Protein AF-A0A534PH62-F1 (afdb_monomer)

Structure (mmCIF, N/CA/C/O backbone):
data_AF-A0A534PH62-F1
#
_entry.id   AF-A0A534PH62-F1
#
loop_
_atom_site.group_PDB
_atom_site.id
_atom_site.type_symbol
_atom_site.label_atom_id
_atom_site.label_alt_id
_atom_site.label_comp_id
_atom_site.label_asym_id
_atom_site.label_entity_id
_atom_site.label_seq_id
_atom_site.pdbx_PDB_ins_code
_atom_site.Cartn_x
_atom_site.Cartn_y
_atom_site.Cartn_z
_atom_site.occupancy
_atom_site.B_iso_or_equiv
_atom_site.auth_seq_id
_atom_site.auth_comp_id
_atom_site.auth_asym_id
_atom_site.auth_atom_id
_atom_site.pdbx_PDB_model_num
ATOM 1 N N . MET A 1 1 ? -4.179 -0.107 -24.783 1.00 40.44 1 MET A N 1
ATOM 2 C CA . MET A 1 1 ? -5.402 -0.116 -23.953 1.00 40.44 1 MET A CA 1
ATOM 3 C C . MET A 1 1 ? -5.083 -0.999 -22.763 1.00 40.44 1 MET A C 1
ATOM 5 O O . MET A 1 1 ? -4.732 -2.144 -22.998 1.00 40.44 1 MET A O 1
ATOM 9 N N . SER A 1 2 ? -5.008 -0.450 -21.547 1.00 36.34 2 SER A N 1
ATOM 10 C CA . SER A 1 2 ? -4.548 -1.210 -20.377 1.00 36.34 2 SER A CA 1
ATOM 11 C C . SER A 1 2 ? -5.624 -2.199 -19.920 1.00 36.34 2 SER A C 1
ATOM 13 O O . SER A 1 2 ? -6.773 -1.828 -19.701 1.00 36.34 2 SER A O 1
ATOM 15 N N . GLU A 1 3 ? -5.243 -3.469 -19.779 1.00 39.31 3 GLU A N 1
ATOM 16 C CA . GLU A 1 3 ? -6.092 -4.582 -19.323 1.00 39.31 3 GLU A CA 1
ATOM 17 C C . GLU A 1 3 ? -6.257 -4.601 -17.792 1.00 39.31 3 GLU A C 1
ATOM 19 O O . GLU A 1 3 ? -6.229 -5.645 -17.148 1.00 39.31 3 GLU A O 1
ATOM 24 N N . VAL A 1 4 ? -6.402 -3.432 -17.169 1.00 48.41 4 VAL A N 1
ATOM 25 C CA . VAL A 1 4 ? -6.676 -3.342 -15.732 1.00 48.41 4 VAL A CA 1
ATOM 26 C C . VAL A 1 4 ? -8.180 -3.136 -15.576 1.00 48.41 4 VAL A C 1
ATOM 28 O O . VAL A 1 4 ? -8.698 -2.057 -15.852 1.00 48.41 4 VAL A O 1
ATOM 31 N N . GLY A 1 5 ? -8.894 -4.192 -15.177 1.00 45.94 5 GLY A N 1
ATOM 32 C CA . GLY A 1 5 ? -10.357 -4.303 -15.293 1.00 45.94 5 GLY A CA 1
ATOM 33 C C . GLY A 1 5 ? -11.201 -3.173 -14.682 1.00 45.94 5 GLY A C 1
ATOM 34 O O . GLY A 1 5 ? -12.325 -2.966 -15.124 1.00 45.94 5 GLY A O 1
ATOM 35 N N . TRP A 1 6 ? -10.682 -2.400 -13.725 1.00 49.44 6 TRP A N 1
ATOM 36 C CA . TRP A 1 6 ? -11.390 -1.244 -13.155 1.00 49.44 6 TRP A CA 1
ATOM 37 C C . TRP A 1 6 ? -11.049 0.093 -13.839 1.00 49.44 6 TRP A C 1
ATOM 39 O O . TRP A 1 6 ? -11.875 1.000 -13.823 1.00 49.44 6 TRP A O 1
ATOM 49 N N . LEU A 1 7 ? -9.892 0.219 -14.506 1.00 45.06 7 LEU A N 1
ATOM 50 C CA . LEU A 1 7 ? -9.597 1.375 -15.368 1.0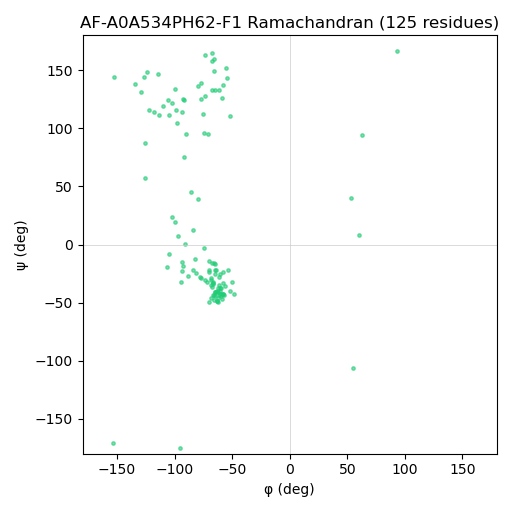0 45.06 7 LEU A CA 1
ATOM 51 C C . LEU A 1 7 ? -10.512 1.391 -16.598 1.00 45.06 7 LEU A C 1
ATOM 53 O O . LEU A 1 7 ? -10.920 2.456 -17.053 1.00 45.06 7 LEU A O 1
ATOM 57 N N . ALA A 1 8 ? -10.871 0.209 -17.107 1.00 45.97 8 ALA A N 1
ATOM 58 C CA . ALA A 1 8 ? -11.825 0.054 -18.202 1.00 45.97 8 ALA A CA 1
ATOM 59 C C . ALA A 1 8 ? -13.273 0.390 -17.797 1.00 45.97 8 ALA A C 1
ATOM 61 O O . ALA A 1 8 ? -14.088 0.706 -18.660 1.00 45.97 8 ALA A O 1
ATOM 62 N N . ALA A 1 9 ? -13.595 0.328 -16.500 1.00 53.84 9 ALA A N 1
ATOM 63 C CA . ALA A 1 9 ? -14.948 0.546 -15.996 1.00 53.84 9 ALA A CA 1
ATOM 64 C C . ALA A 1 9 ? -15.312 2.030 -15.831 1.00 53.84 9 ALA A C 1
ATOM 66 O O . ALA A 1 9 ? -16.490 2.323 -15.662 1.00 53.84 9 ALA A O 1
ATOM 67 N N . GLY A 1 10 ? -14.335 2.947 -15.900 1.00 49.94 10 GLY A N 1
ATOM 68 C CA . GLY A 1 10 ? -14.539 4.359 -15.578 1.00 49.94 10 GLY A CA 1
ATOM 69 C C . GLY A 1 10 ? -14.947 4.517 -14.113 1.00 49.94 10 GLY A C 1
ATOM 70 O O . GLY A 1 10 ? -16.117 4.388 -13.770 1.00 49.94 10 GLY A O 1
ATOM 71 N N . GLY A 1 11 ? -13.982 4.759 -13.224 1.00 61.56 11 GLY A N 1
ATOM 72 C CA . GLY A 1 11 ? -14.298 5.011 -11.815 1.00 61.56 11 GLY A CA 1
ATOM 73 C C . GLY A 1 11 ? -15.246 6.206 -11.666 1.00 61.56 11 GLY A C 1
ATOM 74 O O . GLY A 1 11 ? -15.070 7.218 -12.344 1.00 61.56 11 GLY A O 1
ATOM 75 N N . GLU A 1 12 ? -16.246 6.087 -10.791 1.00 75.50 12 GLU A N 1
ATOM 76 C CA . GLU A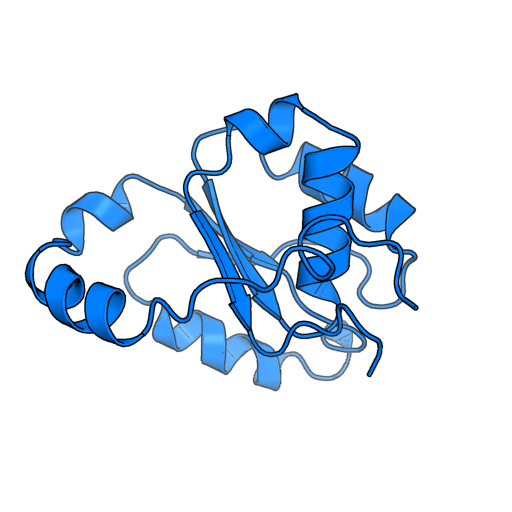 1 12 ? -17.080 7.222 -10.391 1.00 75.50 12 GLU A CA 1
ATOM 77 C C . GLU A 1 12 ? -16.211 8.235 -9.633 1.00 75.50 12 GLU A C 1
ATOM 79 O O . GLU A 1 12 ? -15.438 7.862 -8.744 1.00 75.50 12 GLU A O 1
ATOM 84 N N . ASP A 1 13 ? -16.319 9.517 -9.986 1.00 73.31 13 ASP A N 1
ATOM 85 C CA . ASP A 1 13 ? -15.704 10.586 -9.204 1.00 73.31 13 ASP A CA 1
ATOM 86 C C . ASP A 1 13 ? -16.458 10.746 -7.878 1.00 73.31 13 ASP A C 1
ATOM 88 O O . ASP A 1 13 ? -17.472 11.437 -7.783 1.00 73.31 13 ASP A O 1
ATOM 92 N N . ALA A 1 14 ? -15.939 10.093 -6.841 1.00 72.81 14 ALA A N 1
ATOM 93 C CA . ALA A 1 14 ? -16.493 10.127 -5.494 1.00 72.81 14 ALA A CA 1
ATOM 94 C C . ALA A 1 14 ? -16.029 11.340 -4.660 1.00 72.81 14 ALA A C 1
ATOM 96 O O . ALA A 1 14 ? -16.226 11.348 -3.445 1.00 72.81 14 ALA A O 1
ATOM 97 N N . THR A 1 15 ? -15.405 12.370 -5.250 1.00 73.94 15 THR A N 1
ATOM 98 C CA . THR A 1 15 ? -14.828 13.499 -4.489 1.00 73.94 15 THR A CA 1
ATOM 99 C C . THR A 1 15 ? -15.872 14.220 -3.630 1.00 73.94 15 THR A C 1
ATOM 101 O O . THR A 1 15 ? -15.615 14.527 -2.465 1.00 73.94 15 THR A O 1
ATOM 104 N N . ALA A 1 16 ? -17.074 14.455 -4.164 1.00 76.31 16 ALA A N 1
ATOM 105 C CA . ALA A 1 16 ? -18.154 15.102 -3.415 1.00 76.31 16 ALA A CA 1
ATOM 106 C C . ALA A 1 16 ? -18.638 14.232 -2.240 1.00 76.31 16 ALA A C 1
ATOM 108 O O . ALA A 1 16 ? -18.692 14.701 -1.105 1.00 76.31 16 ALA A O 1
ATOM 109 N N . GLN A 1 17 ? -18.889 12.944 -2.493 1.00 71.44 17 GLN A N 1
ATOM 110 C CA . GLN A 1 17 ? -19.285 11.967 -1.471 1.00 71.44 17 GLN A CA 1
ATOM 111 C C . GLN A 1 17 ? -18.205 11.830 -0.383 1.00 71.44 17 GLN A C 1
ATOM 113 O O . GLN A 1 17 ? -18.512 11.738 0.803 1.00 71.44 17 GLN A O 1
ATOM 118 N N . PHE A 1 18 ? -16.924 11.883 -0.760 1.00 68.75 18 PHE A N 1
ATOM 119 C CA . PHE A 1 18 ? -15.804 11.890 0.180 1.00 68.75 18 PHE A CA 1
ATOM 120 C C . PHE A 1 18 ? -15.837 13.116 1.106 1.00 68.75 18 PHE A C 1
ATOM 122 O O . PHE A 1 18 ? -15.657 12.973 2.315 1.00 68.75 18 PHE A O 1
ATOM 129 N N . HIS A 1 19 ? -16.113 14.311 0.572 1.00 71.06 19 HIS A N 1
ATOM 130 C CA . HIS A 1 19 ? -16.257 15.528 1.378 1.00 71.06 19 HIS A CA 1
ATOM 131 C C . HIS A 1 19 ? -17.482 15.508 2.303 1.00 71.06 19 HIS A C 1
ATOM 133 O O . HIS A 1 19 ? -17.407 16.043 3.408 1.00 71.06 19 HIS A O 1
ATOM 139 N N . GLU A 1 20 ? -18.574 14.860 1.898 1.00 71.56 20 GLU A N 1
ATOM 140 C CA . GLU A 1 20 ? -19.764 14.669 2.738 1.00 71.56 20 GLU A CA 1
ATOM 141 C C . GLU A 1 20 ? -19.543 13.654 3.872 1.00 71.56 20 GLU A C 1
ATOM 143 O O . GLU A 1 20 ? -20.096 13.813 4.959 1.00 71.56 20 GLU A O 1
ATOM 148 N N . LEU A 1 21 ? -18.711 12.631 3.647 1.00 64.25 21 LEU A N 1
ATOM 149 C CA . LEU A 1 21 ? -18.380 11.592 4.635 1.00 64.25 21 LEU A CA 1
ATOM 150 C C . LEU A 1 21 ? -17.253 11.993 5.599 1.00 64.25 21 LEU A C 1
ATOM 152 O O . LEU A 1 21 ? -17.153 11.443 6.697 1.00 64.25 21 LEU A O 1
ATOM 156 N N . LEU A 1 22 ? -16.416 12.957 5.212 1.00 59.88 22 LEU A N 1
ATOM 157 C CA . LEU A 1 22 ? -15.316 13.510 6.010 1.00 59.88 22 LEU A CA 1
ATOM 158 C C . LEU A 1 22 ? -15.701 13.897 7.457 1.00 59.88 22 LEU A C 1
ATOM 160 O O . LEU A 1 22 ? -14.935 13.558 8.358 1.00 59.88 22 LEU A O 1
ATOM 164 N N . PRO A 1 23 ? -16.858 14.535 7.737 1.00 57.53 23 PRO A N 1
ATOM 165 C CA . PRO A 1 23 ? -17.278 14.834 9.110 1.00 57.53 23 PRO A CA 1
ATOM 166 C C . PRO A 1 23 ? -17.787 13.624 9.919 1.00 57.53 23 PRO A C 1
ATOM 168 O O . PRO A 1 23 ? -18.121 13.795 11.087 1.00 57.53 23 PRO A O 1
ATOM 171 N N . VAL A 1 24 ? -17.873 12.420 9.337 1.00 57.81 24 VAL A N 1
ATOM 172 C CA . VAL A 1 24 ? -18.487 11.231 9.970 1.00 57.81 24 VAL A CA 1
ATOM 173 C C . VAL A 1 24 ? -17.446 10.198 10.426 1.00 57.81 24 VAL A C 1
ATOM 175 O O . VAL A 1 24 ? -17.730 9.350 11.275 1.00 57.81 24 VAL A O 1
ATOM 178 N N . VAL A 1 25 ? -16.220 10.252 9.897 1.00 62.41 25 VAL A N 1
ATOM 179 C CA . VAL A 1 25 ? -15.162 9.309 10.279 1.00 62.41 25 VAL A CA 1
ATOM 180 C C . VAL A 1 25 ? -14.374 9.859 11.461 1.00 62.41 25 VAL A C 1
ATOM 182 O O . VAL A 1 25 ? -13.407 10.602 11.308 1.00 62.41 25 VAL A O 1
ATOM 185 N N . GLU A 1 26 ? -14.773 9.438 12.656 1.00 75.25 26 GLU A N 1
ATOM 186 C CA . GLU A 1 26 ? -14.004 9.683 13.873 1.00 75.25 26 GLU A CA 1
ATOM 187 C C . GLU A 1 26 ? -12.603 9.068 13.753 1.00 75.25 26 GLU A C 1
ATOM 189 O O . GLU A 1 26 ? -12.446 7.865 13.512 1.00 75.25 26 GLU A O 1
ATOM 194 N N . LEU A 1 27 ? -11.572 9.887 13.970 1.00 78.25 27 LEU A N 1
ATOM 195 C CA . LEU A 1 27 ? -10.165 9.472 13.972 1.00 78.25 27 LEU A CA 1
ATOM 196 C C . LEU A 1 27 ? -9.919 8.248 14.874 1.00 78.25 27 LEU A C 1
ATOM 198 O O . LEU A 1 27 ? -9.073 7.407 14.570 1.00 78.25 27 LEU A O 1
ATOM 202 N N . GLU A 1 28 ? -10.680 8.122 15.962 1.00 83.06 28 GLU A N 1
ATOM 203 C CA . GLU A 1 28 ? -10.618 6.979 16.876 1.00 83.06 28 GLU A CA 1
ATOM 204 C C . GLU A 1 28 ? -10.978 5.646 16.206 1.00 83.06 28 GLU A C 1
ATOM 206 O O . GLU A 1 28 ? -10.348 4.631 16.501 1.00 83.06 28 GLU A O 1
ATOM 211 N N . HIS A 1 29 ? -11.912 5.625 15.251 1.00 85.62 29 HIS A N 1
ATOM 212 C CA . HIS A 1 29 ? -12.224 4.403 14.502 1.00 85.62 29 HIS A CA 1
ATOM 213 C C . HIS A 1 29 ? -11.060 3.973 13.608 1.00 85.62 29 HIS A C 1
ATOM 215 O O . HIS A 1 29 ? -10.786 2.781 13.475 1.00 85.62 29 HIS A O 1
ATOM 221 N N . LEU A 1 30 ? -10.336 4.932 13.022 1.00 86.19 30 LEU A N 1
ATOM 222 C CA . LEU A 1 30 ? -9.185 4.637 12.168 1.00 86.19 30 LEU A CA 1
ATOM 223 C C . LEU A 1 30 ? -8.010 4.056 12.961 1.00 86.19 30 LEU A C 1
ATOM 225 O O . LEU A 1 30 ? -7.265 3.234 12.429 1.00 86.19 30 LEU A O 1
ATOM 229 N N . LYS A 1 31 ? -7.872 4.408 14.246 1.00 88.75 31 LYS A N 1
ATOM 230 C CA . LYS A 1 31 ? -6.836 3.851 15.135 1.00 88.75 31 LYS A CA 1
ATOM 231 C C . LYS A 1 31 ? -6.991 2.350 15.402 1.00 88.75 31 LYS A C 1
ATOM 233 O O . LYS A 1 31 ? -6.028 1.723 15.842 1.00 88.75 31 LYS A O 1
ATOM 238 N N . ALA A 1 32 ? -8.158 1.763 15.126 1.00 90.44 32 ALA A N 1
ATOM 239 C CA . ALA A 1 32 ? -8.367 0.319 15.223 1.00 90.44 32 ALA A CA 1
ATOM 240 C C . ALA A 1 32 ? -7.619 -0.477 14.134 1.00 90.44 32 ALA A C 1
ATOM 242 O O . ALA A 1 32 ? -7.491 -1.697 14.246 1.00 90.44 32 ALA A O 1
ATOM 243 N N . PHE A 1 33 ? -7.121 0.194 13.090 1.00 93.00 33 PHE A N 1
ATOM 244 C CA . PHE A 1 33 ? -6.443 -0.428 11.956 1.00 93.00 33 PHE A CA 1
ATOM 245 C C . PHE A 1 33 ? -4.968 -0.019 11.890 1.00 93.00 33 PHE A C 1
ATOM 247 O O . PHE A 1 33 ? -4.594 1.108 12.212 1.00 93.00 33 PHE A O 1
ATOM 254 N N . GLU A 1 34 ? -4.114 -0.937 11.431 1.00 94.94 34 GLU A N 1
ATOM 255 C CA . GLU A 1 34 ? -2.766 -0.569 10.989 1.00 94.94 34 GLU A CA 1
ATOM 256 C C . GLU A 1 34 ? -2.852 0.069 9.598 1.00 94.94 34 GLU A C 1
ATOM 258 O O . GLU A 1 34 ? -3.586 -0.414 8.730 1.00 94.94 34 GLU A O 1
ATOM 263 N N . VAL A 1 35 ? -2.080 1.133 9.382 1.00 96.81 35 VAL A N 1
ATOM 264 C CA . VAL A 1 35 ? -1.887 1.735 8.065 1.00 96.81 35 VAL A CA 1
ATOM 265 C C . VAL A 1 35 ? -0.572 1.230 7.482 1.00 96.81 35 VAL A C 1
ATOM 267 O O . VAL A 1 35 ? 0.499 1.518 8.019 1.00 96.81 35 VAL A O 1
ATOM 270 N N . LEU A 1 36 ? -0.646 0.486 6.381 1.00 97.88 36 LEU A N 1
ATOM 271 C CA . LEU A 1 36 ? 0.512 0.052 5.608 1.00 97.88 36 LEU A CA 1
A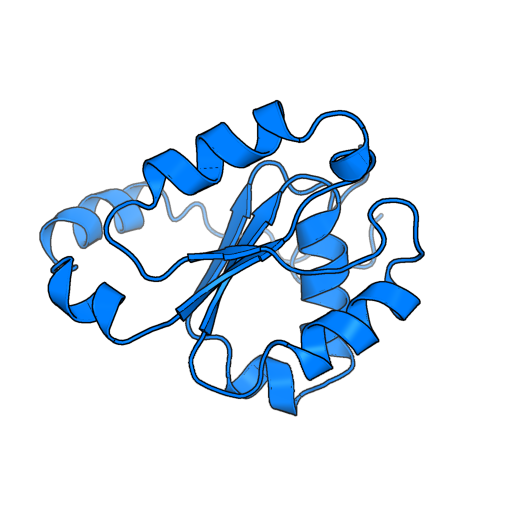TOM 272 C C . LEU A 1 36 ? 0.777 1.057 4.486 1.00 97.88 36 LEU A C 1
ATOM 274 O O . LEU A 1 36 ? -0.031 1.192 3.566 1.00 97.88 36 LEU A O 1
ATOM 278 N N . THR A 1 37 ? 1.910 1.750 4.547 1.00 97.56 37 THR A N 1
ATOM 279 C CA . THR A 1 37 ? 2.343 2.667 3.491 1.00 97.56 37 THR A CA 1
ATOM 280 C C . THR A 1 37 ? 3.237 1.939 2.489 1.00 97.56 37 THR A C 1
ATOM 282 O O . THR A 1 37 ? 4.244 1.336 2.864 1.00 97.56 37 THR A O 1
ATOM 285 N N . VAL A 1 38 ? 2.871 1.973 1.207 1.00 97.69 38 VAL A N 1
ATOM 286 C CA . VAL A 1 38 ? 3.575 1.264 0.128 1.00 97.69 38 VAL A CA 1
ATOM 287 C C . VAL A 1 38 ? 4.222 2.273 -0.829 1.00 97.69 38 VAL A C 1
ATOM 289 O O . VAL A 1 38 ? 3.511 3.023 -1.506 1.00 97.69 38 VAL A O 1
ATOM 292 N N . PRO A 1 39 ? 5.562 2.348 -0.865 1.00 96.19 39 PRO A N 1
ATOM 293 C CA . PRO A 1 39 ? 6.267 3.322 -1.686 1.00 96.19 39 PRO A CA 1
ATOM 294 C C . PRO A 1 39 ? 6.233 2.986 -3.181 1.00 96.19 39 PRO A C 1
ATOM 296 O O . PRO A 1 39 ? 5.959 1.856 -3.576 1.00 96.19 39 PRO A O 1
ATOM 299 N N . GLY A 1 40 ? 6.540 3.985 -4.008 1.00 94.19 40 GLY A N 1
ATOM 300 C CA . GLY A 1 40 ? 6.762 3.819 -5.442 1.00 94.19 40 GLY A CA 1
ATOM 301 C C . GLY A 1 40 ? 8.237 3.649 -5.803 1.00 94.19 40 GLY A C 1
ATOM 302 O O . GLY A 1 40 ? 9.111 3.618 -4.930 1.00 94.19 40 GLY A O 1
ATOM 303 N N . ILE A 1 41 ? 8.508 3.591 -7.108 1.00 93.00 41 ILE A N 1
ATOM 304 C CA . ILE A 1 41 ? 9.853 3.397 -7.657 1.00 93.00 41 ILE A CA 1
ATOM 305 C C . ILE A 1 41 ? 10.851 4.437 -7.129 1.00 93.00 41 ILE A C 1
ATOM 307 O O . ILE A 1 41 ? 10.499 5.593 -6.897 1.00 93.00 41 ILE A O 1
ATOM 311 N N . PHE A 1 42 ? 12.093 4.010 -6.900 1.00 90.06 42 PHE A N 1
ATOM 312 C CA . PHE A 1 42 ? 13.207 4.822 -6.392 1.00 90.06 42 PHE A CA 1
ATOM 313 C C . PHE A 1 42 ? 13.022 5.474 -5.016 1.00 90.06 42 PHE A C 1
ATOM 315 O O . PHE A 1 42 ? 13.873 6.256 -4.581 1.00 90.06 42 PHE A O 1
ATOM 322 N N . THR A 1 43 ? 11.958 5.156 -4.278 1.00 91.06 43 THR A N 1
ATOM 323 C CA . THR A 1 43 ? 11.754 5.740 -2.944 1.00 91.06 43 THR A CA 1
ATOM 324 C C . THR A 1 43 ? 12.882 5.368 -1.976 1.00 91.06 43 THR A C 1
ATOM 326 O O . THR A 1 43 ? 13.188 6.159 -1.079 1.00 91.06 43 THR A O 1
ATOM 329 N N . ALA A 1 44 ? 13.546 4.222 -2.170 1.00 88.06 44 ALA A N 1
ATOM 330 C CA . ALA A 1 44 ? 14.740 3.849 -1.412 1.00 88.06 44 ALA A CA 1
ATOM 331 C C . ALA A 1 44 ? 15.865 4.903 -1.511 1.00 88.06 44 ALA A C 1
ATOM 333 O O . ALA A 1 44 ? 16.526 5.188 -0.511 1.00 88.06 44 ALA A O 1
ATOM 334 N N . TRP A 1 45 ? 16.027 5.548 -2.672 1.00 87.50 45 TRP A N 1
ATOM 335 C CA . TRP A 1 45 ? 17.021 6.608 -2.899 1.00 87.50 45 TRP A CA 1
ATOM 336 C C . TRP A 1 45 ? 16.566 7.981 -2.395 1.00 87.50 45 TRP A C 1
ATOM 338 O O . TRP A 1 45 ? 17.396 8.829 -2.062 1.00 87.50 45 TRP A O 1
ATOM 348 N N . TYR A 1 46 ? 15.251 8.204 -2.290 1.00 85.75 46 TYR A N 1
ATOM 349 C CA . TYR A 1 46 ? 14.658 9.489 -1.901 1.00 85.75 46 TYR A CA 1
ATOM 350 C C . TYR A 1 46 ? 13.686 9.363 -0.712 1.00 85.75 46 TYR A C 1
ATOM 352 O O . TYR A 1 46 ? 12.534 9.802 -0.786 1.00 85.75 46 TYR A O 1
ATOM 360 N N . PRO A 1 47 ? 14.130 8.846 0.450 1.00 80.12 47 PRO A N 1
ATOM 361 C CA . PRO A 1 47 ? 13.236 8.448 1.544 1.00 80.12 47 PRO A CA 1
ATOM 362 C C . PRO A 1 47 ? 12.441 9.606 2.164 1.00 80.12 47 PRO A C 1
ATOM 364 O O . PRO A 1 47 ? 11.393 9.387 2.778 1.00 80.12 47 PRO A O 1
ATOM 367 N N . ARG A 1 48 ? 12.920 10.850 2.010 1.00 83.50 48 ARG A N 1
ATOM 368 C CA . ARG A 1 48 ? 12.246 12.059 2.513 1.00 83.50 48 ARG A CA 1
ATOM 369 C C . ARG A 1 48 ? 10.944 12.363 1.777 1.00 83.50 48 ARG A C 1
ATOM 371 O O . ARG A 1 48 ? 10.040 12.921 2.392 1.00 83.50 48 ARG A O 1
ATOM 378 N N . TYR A 1 49 ? 10.856 12.006 0.498 1.00 76.38 49 TYR A N 1
ATOM 379 C CA . TYR A 1 49 ? 9.675 12.260 -0.320 1.00 76.38 49 TYR A CA 1
ATOM 380 C C . TYR A 1 49 ? 8.459 11.516 0.245 1.00 76.38 49 TYR A C 1
ATOM 382 O O . TYR A 1 49 ? 7.413 12.106 0.505 1.00 76.38 49 TYR A O 1
ATOM 390 N N . PHE A 1 50 ? 8.650 10.242 0.581 1.00 84.06 50 PHE A N 1
ATOM 391 C CA . PHE A 1 50 ? 7.595 9.405 1.140 1.00 84.06 50 PHE A CA 1
ATOM 392 C C . PHE A 1 50 ? 7.312 9.688 2.624 1.00 84.06 50 PHE A C 1
ATOM 394 O O . PHE A 1 50 ? 6.173 9.592 3.076 1.00 84.06 50 PHE A O 1
ATOM 401 N N . ALA A 1 51 ? 8.317 10.141 3.381 1.00 86.75 51 ALA A N 1
ATOM 402 C CA . ALA A 1 51 ? 8.136 10.533 4.781 1.00 86.75 51 ALA A CA 1
ATOM 403 C C . ALA A 1 51 ? 7.129 11.689 4.965 1.00 86.75 51 ALA A C 1
ATOM 405 O O . ALA A 1 51 ? 6.524 11.819 6.027 1.00 86.75 51 ALA A O 1
ATOM 406 N N . ALA A 1 52 ? 6.928 12.546 3.956 1.00 85.25 52 ALA A N 1
ATOM 407 C CA . ALA A 1 52 ? 5.916 13.600 4.020 1.00 85.25 52 ALA A CA 1
ATOM 408 C C . ALA A 1 52 ? 4.486 13.035 4.081 1.00 85.25 52 ALA A C 1
ATOM 410 O O . ALA A 1 52 ? 3.688 13.524 4.878 1.00 85.25 52 ALA A O 1
ATOM 411 N N . ILE A 1 53 ? 4.207 11.981 3.308 1.00 85.31 53 ILE A N 1
ATOM 412 C CA . ILE A 1 53 ? 2.920 11.271 3.318 1.00 85.31 53 ILE A CA 1
ATOM 413 C C . ILE A 1 53 ? 2.692 10.650 4.698 1.00 85.31 53 ILE A C 1
ATOM 415 O O . ILE A 1 53 ? 1.655 10.868 5.314 1.00 85.31 53 ILE A O 1
ATOM 419 N N . GLU A 1 54 ? 3.695 9.950 5.230 1.00 90.62 54 GLU A N 1
ATOM 420 C CA . GLU A 1 54 ? 3.603 9.288 6.538 1.00 90.62 54 GLU A CA 1
ATOM 421 C C . GLU A 1 54 ? 3.383 10.268 7.690 1.00 90.62 54 GLU A C 1
ATOM 423 O O . GLU A 1 54 ? 2.598 9.987 8.593 1.00 90.62 54 GLU A O 1
ATOM 428 N N . ARG A 1 55 ? 4.014 11.448 7.647 1.00 89.94 55 ARG A N 1
ATOM 429 C CA . ARG A 1 55 ? 3.773 12.495 8.652 1.00 89.94 55 ARG A CA 1
ATOM 430 C C . ARG A 1 55 ? 2.316 12.949 8.667 1.00 89.94 55 ARG A C 1
ATOM 432 O O . ARG A 1 55 ? 1.773 13.139 9.754 1.00 89.94 55 ARG A O 1
ATOM 439 N N . GLY A 1 56 ? 1.686 13.077 7.498 1.00 87.06 56 GLY A N 1
ATOM 440 C CA . GLY A 1 56 ? 0.276 13.458 7.373 1.00 87.06 56 GLY A CA 1
ATOM 441 C C . GLY A 1 56 ? -0.705 12.424 7.935 1.00 87.06 56 GLY A C 1
ATOM 442 O O . GLY A 1 56 ? -1.852 12.762 8.200 1.00 87.06 56 GLY A O 1
ATOM 443 N N . LEU A 1 57 ? -0.253 11.188 8.161 1.00 90.31 57 LEU A N 1
ATOM 444 C CA . LEU A 1 57 ? -1.056 10.106 8.734 1.00 90.31 57 LEU A CA 1
ATOM 445 C C . LEU A 1 57 ? -0.957 10.034 10.268 1.00 90.31 57 LEU A C 1
ATOM 447 O O . LEU A 1 57 ? -1.585 9.177 10.885 1.00 90.31 57 LEU A O 1
ATOM 451 N N . THR A 1 58 ? -0.196 10.925 10.908 1.00 86.44 58 THR A N 1
ATOM 452 C CA . THR A 1 58 ? -0.189 11.057 12.375 1.00 86.44 58 THR A CA 1
ATOM 453 C C . THR A 1 58 ? -1.595 11.455 12.849 1.00 86.44 58 THR A C 1
ATOM 455 O O . THR A 1 58 ? -2.155 12.393 12.283 1.00 86.44 58 THR A O 1
ATOM 458 N N . PRO A 1 59 ? -2.183 10.811 13.882 1.00 90.06 59 PRO A N 1
ATOM 459 C CA . PRO A 1 59 ? -1.578 9.907 14.872 1.00 90.06 59 PRO A CA 1
ATOM 460 C C . PRO A 1 59 ? -1.830 8.401 14.646 1.00 90.06 59 PRO A C 1
ATOM 462 O O . PRO A 1 59 ? -1.815 7.631 15.607 1.00 90.06 59 PRO A O 1
ATOM 465 N N . LEU A 1 60 ? -2.112 7.958 13.422 1.00 91.94 60 LEU A N 1
ATOM 466 C CA . LEU A 1 60 ? -2.396 6.548 13.145 1.00 91.94 60 LEU A CA 1
ATOM 467 C C . LEU A 1 60 ? -1.155 5.663 13.344 1.00 91.94 60 LEU A C 1
ATOM 469 O O . LEU A 1 60 ? -0.011 6.116 13.257 1.00 91.94 60 LEU A O 1
ATOM 473 N N . ARG A 1 61 ? -1.375 4.362 13.577 1.00 94.19 61 ARG A N 1
ATOM 474 C CA . ARG A 1 61 ? -0.298 3.365 13.583 1.00 94.19 61 ARG A CA 1
ATOM 475 C C . ARG A 1 61 ? 0.134 3.094 12.143 1.00 94.19 61 ARG A C 1
ATOM 477 O O . ARG A 1 61 ? -0.476 2.280 11.454 1.00 94.19 61 ARG A O 1
ATOM 484 N N . VAL A 1 62 ? 1.189 3.774 11.712 1.00 95.50 62 VAL A N 1
ATOM 485 C CA . VAL A 1 62 ? 1.735 3.668 10.355 1.00 95.50 62 VAL A CA 1
ATOM 486 C C . VAL A 1 62 ? 2.946 2.739 10.334 1.00 95.50 62 VAL A C 1
ATOM 488 O O . VAL A 1 62 ? 3.851 2.858 11.161 1.00 95.50 62 VAL A O 1
ATOM 491 N N . ARG A 1 63 ? 2.988 1.835 9.356 1.00 95.38 63 ARG A N 1
ATOM 492 C CA . ARG A 1 63 ? 4.148 1.006 9.030 1.00 95.38 63 ARG A CA 1
ATOM 493 C C . ARG A 1 63 ? 4.437 1.106 7.538 1.00 95.38 63 ARG A C 1
ATOM 495 O O . ARG A 1 63 ? 3.544 0.894 6.729 1.00 95.38 63 ARG A O 1
ATOM 502 N N . ARG A 1 64 ? 5.698 1.345 7.182 1.00 95.94 64 ARG A N 1
ATOM 503 C CA . ARG A 1 64 ? 6.161 1.282 5.793 1.00 95.94 64 ARG A CA 1
ATOM 504 C C . ARG A 1 64 ? 6.404 -0.160 5.356 1.00 95.94 64 ARG A C 1
ATOM 506 O O . ARG A 1 64 ? 6.999 -0.937 6.107 1.00 95.94 64 ARG A O 1
ATOM 513 N N . SER A 1 65 ? 5.966 -0.492 4.148 1.00 97.06 65 SER A N 1
ATOM 514 C CA . SER A 1 65 ? 6.268 -1.763 3.494 1.00 97.06 65 SER A CA 1
ATOM 515 C C . SER A 1 65 ? 7.759 -1.904 3.179 1.00 97.06 65 SER A C 1
ATOM 517 O O . SER A 1 65 ? 8.450 -0.911 2.941 1.00 97.06 65 SER A O 1
ATOM 519 N N . ARG A 1 66 ? 8.255 -3.145 3.184 1.00 95.44 66 ARG A N 1
ATOM 520 C CA . ARG A 1 66 ? 9.658 -3.496 2.902 1.00 95.44 66 ARG A CA 1
ATOM 521 C C . ARG A 1 66 ? 9.892 -3.998 1.476 1.00 95.44 66 ARG A C 1
ATOM 523 O O . ARG A 1 66 ? 10.880 -4.688 1.243 1.00 95.44 66 ARG A O 1
ATOM 530 N N . ILE A 1 67 ? 8.977 -3.703 0.557 1.00 96.69 67 ILE A N 1
ATOM 531 C CA . ILE A 1 67 ? 9.129 -4.049 -0.858 1.00 96.69 67 ILE A CA 1
ATOM 532 C C . ILE A 1 67 ? 10.432 -3.503 -1.452 1.00 96.69 67 ILE A C 1
ATOM 534 O O . ILE A 1 67 ? 10.941 -2.464 -1.022 1.00 96.69 67 ILE A O 1
ATOM 538 N N . ASP A 1 68 ? 10.940 -4.198 -2.467 1.00 96.00 68 ASP A N 1
ATOM 539 C CA . ASP A 1 68 ? 12.020 -3.693 -3.305 1.00 96.00 68 ASP A CA 1
ATOM 540 C C . ASP A 1 68 ? 11.430 -2.633 -4.243 1.00 96.00 68 ASP A C 1
ATOM 542 O O . ASP A 1 68 ? 10.594 -2.940 -5.095 1.00 96.00 68 ASP A O 1
ATOM 546 N N . THR A 1 69 ? 11.802 -1.361 -4.072 1.00 95.06 69 THR A N 1
ATOM 547 C CA . THR A 1 69 ? 11.171 -0.283 -4.848 1.00 95.06 69 THR A CA 1
ATOM 548 C C . THR A 1 69 ? 11.509 -0.334 -6.337 1.00 95.06 69 THR A C 1
ATOM 550 O O . THR A 1 69 ? 10.793 0.246 -7.148 1.00 95.06 69 THR A O 1
ATOM 553 N N . GLU A 1 70 ? 12.539 -1.080 -6.709 1.00 94.62 70 GLU A N 1
ATOM 554 C CA . GLU A 1 70 ? 13.011 -1.307 -8.068 1.00 94.62 70 GLU A CA 1
ATOM 555 C C . GLU A 1 70 ? 12.637 -2.705 -8.573 1.00 94.62 70 GLU A C 1
ATOM 557 O O . GLU A 1 70 ? 12.792 -2.995 -9.761 1.00 94.62 70 GLU A O 1
ATOM 562 N N . GLY A 1 71 ? 12.116 -3.546 -7.679 1.00 94.62 71 GLY A N 1
ATOM 563 C CA . GLY A 1 71 ? 11.664 -4.895 -7.963 1.00 94.62 71 GLY A CA 1
ATOM 564 C C . GLY A 1 71 ? 10.427 -4.943 -8.858 1.00 94.62 71 GLY A C 1
ATOM 565 O O . GLY A 1 71 ? 9.701 -3.957 -9.060 1.00 94.62 71 GLY A O 1
ATOM 566 N N . THR A 1 72 ? 10.173 -6.136 -9.392 1.00 95.50 72 THR A N 1
ATOM 567 C CA . THR A 1 72 ? 8.997 -6.397 -10.225 1.00 95.50 72 THR A CA 1
ATOM 568 C C . THR A 1 72 ? 7.705 -6.262 -9.415 1.00 95.50 72 THR A C 1
ATOM 570 O O . THR A 1 72 ? 7.701 -6.310 -8.181 1.00 95.50 72 THR A O 1
ATOM 573 N N . VAL A 1 73 ? 6.589 -6.055 -10.113 1.00 95.75 73 VAL A N 1
ATOM 574 C CA . VAL A 1 73 ? 5.264 -5.969 -9.481 1.00 95.75 73 VAL A CA 1
ATOM 575 C C . VAL A 1 73 ? 4.911 -7.305 -8.819 1.00 95.75 73 VAL A C 1
ATOM 577 O O . VAL A 1 73 ? 4.395 -7.334 -7.704 1.00 95.75 73 VAL A O 1
ATOM 580 N N . GLU A 1 74 ? 5.239 -8.410 -9.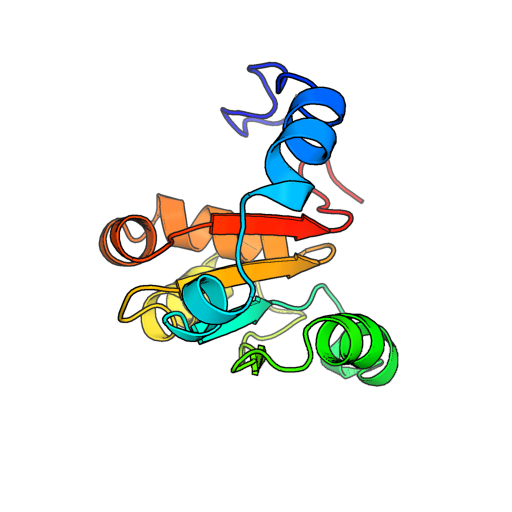483 1.00 95.44 74 GLU A N 1
ATOM 581 C CA . GLU A 1 74 ? 4.971 -9.777 -9.052 1.00 95.44 74 GLU A CA 1
ATOM 582 C C . GLU A 1 74 ? 5.767 -10.163 -7.798 1.00 95.44 74 GLU A C 1
ATOM 584 O O . GLU A 1 74 ? 5.197 -10.731 -6.863 1.00 95.44 74 GLU A O 1
ATOM 589 N N . ASP A 1 75 ? 7.055 -9.813 -7.730 1.00 96.69 75 ASP A N 1
ATOM 590 C CA . ASP A 1 75 ? 7.882 -10.090 -6.548 1.00 96.69 75 ASP A CA 1
ATOM 591 C C . ASP A 1 75 ? 7.374 -9.303 -5.331 1.00 96.69 75 ASP A C 1
ATOM 593 O O . ASP A 1 75 ? 7.202 -9.848 -4.232 1.00 96.69 75 ASP A O 1
ATOM 597 N N . ASN A 1 76 ? 7.049 -8.024 -5.538 1.00 98.25 76 ASN A N 1
ATOM 598 C CA . ASN A 1 76 ? 6.511 -7.170 -4.485 1.00 98.25 76 ASN A CA 1
ATOM 599 C C . ASN A 1 76 ? 5.121 -7.619 -4.022 1.00 98.25 76 ASN A C 1
ATOM 601 O O . ASN A 1 76 ? 4.813 -7.510 -2.832 1.00 98.25 76 ASN A O 1
ATOM 605 N N . ALA A 1 77 ? 4.299 -8.171 -4.916 1.00 97.94 77 ALA A N 1
ATOM 606 C CA . ALA A 1 77 ? 2.980 -8.689 -4.573 1.00 97.94 77 ALA A CA 1
ATOM 607 C C . ALA A 1 77 ? 3.052 -9.782 -3.492 1.00 97.94 77 ALA A C 1
ATOM 609 O O . ALA A 1 77 ? 2.274 -9.762 -2.532 1.00 97.94 77 ALA A O 1
ATOM 610 N N . GLY A 1 78 ? 4.020 -10.699 -3.599 1.00 96.94 78 GLY A N 1
ATOM 611 C CA . GLY A 1 78 ? 4.246 -11.748 -2.602 1.00 96.94 78 GLY A CA 1
ATOM 612 C C . GLY A 1 78 ? 4.679 -11.199 -1.239 1.00 96.94 78 GLY A C 1
ATOM 613 O O . GLY A 1 78 ? 4.182 -11.642 -0.199 1.00 96.94 78 GLY A O 1
ATOM 614 N N . ILE A 1 79 ? 5.553 -10.187 -1.232 1.00 98.19 79 ILE A N 1
ATOM 615 C CA . ILE A 1 79 ? 5.986 -9.498 -0.006 1.00 98.19 79 ILE A CA 1
ATOM 616 C C . ILE A 1 79 ? 4.788 -8.825 0.672 1.00 98.19 79 ILE A C 1
ATOM 618 O O . ILE A 1 79 ? 4.548 -9.038 1.863 1.00 98.19 79 ILE A O 1
ATOM 622 N N . LEU A 1 80 ? 3.999 -8.063 -0.089 1.00 98.44 80 LEU A N 1
ATOM 623 C CA . LEU A 1 80 ? 2.833 -7.339 0.418 1.00 98.44 80 LEU A CA 1
ATOM 624 C C . LEU A 1 80 ? 1.772 -8.284 0.982 1.00 98.44 80 LEU A C 1
ATOM 626 O O . LEU A 1 80 ? 1.242 -8.030 2.064 1.00 98.44 80 LEU A O 1
ATOM 630 N N . ALA A 1 81 ? 1.510 -9.413 0.323 1.00 97.50 81 ALA A N 1
ATOM 631 C CA . ALA A 1 81 ? 0.609 -10.430 0.856 1.00 97.50 81 ALA A CA 1
ATOM 632 C C . ALA A 1 81 ? 1.089 -10.980 2.213 1.00 97.50 81 ALA A C 1
ATOM 634 O O . ALA A 1 81 ? 0.284 -11.205 3.118 1.00 97.50 81 ALA A O 1
ATOM 635 N N . GLY A 1 82 ? 2.404 -11.139 2.388 1.00 97.06 82 GLY A N 1
ATOM 636 C CA . GLY A 1 82 ? 3.015 -11.521 3.661 1.00 97.06 82 GLY A CA 1
ATOM 637 C C . GLY A 1 82 ? 2.965 -10.430 4.738 1.00 97.06 82 GLY A C 1
ATOM 638 O O . GLY A 1 82 ? 3.029 -10.748 5.929 1.00 97.06 82 GLY A O 1
ATOM 639 N N . GLU A 1 83 ? 2.844 -9.161 4.355 1.00 98.06 83 GLU A N 1
ATOM 640 C CA . GLU A 1 83 ? 2.720 -8.020 5.267 1.00 98.06 83 GLU A CA 1
ATOM 641 C C . GLU A 1 83 ? 1.264 -7.711 5.659 1.00 98.06 83 GLU A C 1
ATOM 643 O O . GLU A 1 83 ? 1.039 -7.196 6.757 1.00 98.06 83 GLU A O 1
ATOM 648 N N . ILE A 1 84 ? 0.282 -8.046 4.814 1.00 97.50 84 ILE A N 1
ATOM 649 C CA . ILE A 1 84 ? -1.158 -7.809 5.029 1.00 97.50 84 ILE A CA 1
ATOM 650 C C . ILE A 1 84 ? -1.799 -9.033 5.712 1.00 97.50 84 ILE A C 1
ATOM 652 O O . ILE A 1 84 ? -2.499 -9.850 5.108 1.00 97.50 84 ILE A O 1
ATOM 656 N N . ARG A 1 85 ? -1.543 -9.186 7.017 1.00 93.19 85 ARG A N 1
ATOM 657 C CA . ARG A 1 85 ? -1.981 -10.365 7.800 1.00 93.19 85 ARG A CA 1
ATOM 658 C C . ARG A 1 85 ? -3.315 -10.205 8.532 1.00 93.19 85 ARG A C 1
ATOM 660 O O . ARG A 1 85 ? -3.875 -11.200 8.980 1.00 93.19 85 ARG A O 1
ATOM 667 N N . GLY A 1 86 ? -3.813 -8.982 8.673 1.00 94.31 86 GLY A N 1
ATOM 668 C CA . GLY A 1 86 ? -5.067 -8.673 9.359 1.00 94.31 86 GLY A CA 1
ATOM 669 C C . GLY A 1 86 ? -5.681 -7.379 8.827 1.00 94.31 86 GLY A C 1
ATOM 670 O O . GLY A 1 86 ? -5.189 -6.863 7.830 1.00 94.31 86 GLY A O 1
ATOM 671 N N . PRO A 1 87 ? -6.735 -6.844 9.468 1.00 95.69 87 PRO A N 1
ATOM 672 C CA . PRO A 1 87 ? -7.390 -5.609 9.043 1.00 95.69 87 PRO A CA 1
ATOM 673 C C . PRO A 1 87 ? -6.402 -4.446 8.841 1.00 95.69 87 PRO A C 1
ATOM 675 O O . PRO A 1 87 ? -5.838 -3.928 9.805 1.00 95.69 87 PRO A O 1
ATOM 678 N N . THR A 1 88 ? -6.200 -4.032 7.591 1.00 97.19 88 THR A N 1
ATOM 679 C CA . THR A 1 88 ? -5.185 -3.040 7.207 1.00 97.19 88 THR A CA 1
ATOM 680 C C . THR A 1 88 ? -5.769 -2.000 6.257 1.00 97.19 88 THR A C 1
ATOM 682 O O . THR A 1 88 ? -6.506 -2.327 5.327 1.00 97.19 88 THR A O 1
ATOM 685 N N . ILE A 1 89 ? -5.417 -0.737 6.480 1.00 96.88 89 ILE A N 1
ATOM 686 C CA . ILE A 1 89 ? -5.599 0.342 5.507 1.00 96.88 89 ILE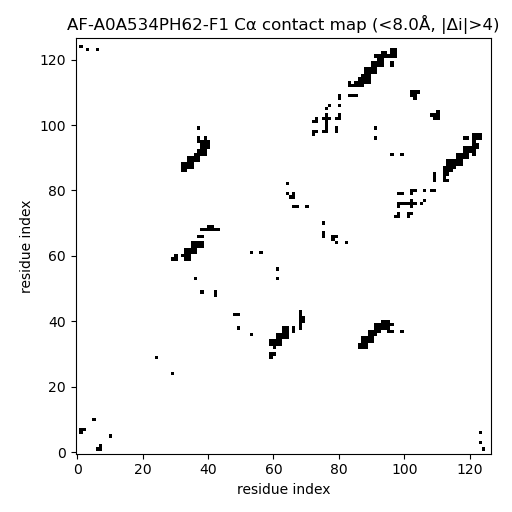 A CA 1
ATOM 687 C C . ILE A 1 89 ? -4.303 0.439 4.706 1.00 96.88 89 ILE A C 1
ATOM 689 O O . ILE A 1 89 ? -3.233 0.571 5.291 1.00 96.88 89 ILE A O 1
ATOM 693 N N . VAL A 1 90 ? -4.376 0.365 3.381 1.00 97.94 90 VAL A N 1
ATOM 694 C CA . VAL A 1 90 ? -3.193 0.445 2.516 1.00 97.94 90 VAL A CA 1
ATOM 695 C C . VAL A 1 90 ? -3.163 1.807 1.838 1.00 97.94 90 VAL A C 1
ATOM 697 O O . VAL A 1 90 ? -4.120 2.177 1.163 1.00 97.94 90 VAL A O 1
ATOM 700 N N . VAL A 1 91 ? -2.067 2.546 1.999 1.00 96.88 91 VAL A N 1
ATOM 701 C CA . VAL A 1 91 ? -1.829 3.828 1.322 1.00 96.88 91 VAL A CA 1
ATOM 702 C C . VAL A 1 91 ? -0.603 3.671 0.439 1.00 96.88 91 VAL A C 1
ATOM 704 O O . VAL A 1 91 ? 0.497 3.474 0.945 1.00 96.88 91 VAL A O 1
ATOM 707 N N . ALA A 1 92 ? -0.771 3.748 -0.874 1.00 96.50 92 ALA A N 1
ATOM 708 C CA . ALA A 1 92 ? 0.303 3.481 -1.820 1.00 96.50 92 ALA A CA 1
ATOM 709 C C . ALA A 1 92 ? 0.541 4.663 -2.761 1.00 96.50 92 ALA A C 1
ATOM 711 O O . ALA A 1 92 ? -0.402 5.379 -3.091 1.00 96.50 92 ALA A O 1
ATOM 712 N N . GLN A 1 93 ? 1.785 4.867 -3.205 1.00 94.94 93 GLN A N 1
ATOM 713 C CA . GLN A 1 93 ? 2.151 5.981 -4.089 1.00 94.94 93 GLN A CA 1
ATOM 714 C C . GLN A 1 93 ? 2.883 5.532 -5.366 1.00 94.94 93 GLN A C 1
ATOM 716 O O . GLN A 1 93 ? 3.681 4.598 -5.323 1.00 94.94 93 GLN A O 1
ATOM 721 N N . SER A 1 94 ? 2.627 6.207 -6.497 1.00 94.50 94 SER A N 1
ATOM 722 C CA . SER A 1 94 ? 3.290 5.973 -7.798 1.00 94.50 94 SER A CA 1
ATOM 723 C C . SER A 1 94 ? 3.198 4.517 -8.288 1.00 94.50 94 SER A C 1
ATOM 725 O O . SER A 1 94 ? 2.121 4.100 -8.705 1.00 94.50 94 SER A O 1
ATOM 727 N N . LYS A 1 95 ? 4.285 3.732 -8.230 1.00 96.12 95 LYS A N 1
ATOM 728 C CA . LYS A 1 95 ? 4.297 2.290 -8.554 1.00 96.12 95 LYS A CA 1
ATOM 729 C C . LYS A 1 95 ? 3.629 1.432 -7.477 1.00 96.12 95 LYS A C 1
ATOM 731 O O . LYS A 1 95 ? 3.028 0.415 -7.802 1.00 96.12 95 LYS A O 1
ATOM 736 N N . GLY A 1 96 ? 3.679 1.841 -6.209 1.00 96.88 96 GLY A N 1
ATOM 737 C CA . GLY A 1 96 ? 3.152 1.060 -5.086 1.00 96.88 96 GLY A CA 1
ATOM 738 C C . GLY A 1 96 ? 1.698 0.583 -5.264 1.00 96.88 96 GLY A C 1
ATOM 739 O O . GLY A 1 96 ? 1.406 -0.562 -4.934 1.00 96.88 96 GLY A O 1
ATOM 740 N N . PRO A 1 97 ? 0.770 1.394 -5.811 1.00 97.25 97 PRO A N 1
ATOM 741 C CA . PRO A 1 97 ? -0.586 0.963 -6.122 1.00 97.25 97 PRO A CA 1
ATOM 742 C C . PRO A 1 97 ? -0.678 -0.226 -7.088 1.00 97.25 97 PRO A C 1
ATOM 744 O O . PRO A 1 97 ? -1.581 -1.044 -6.929 1.00 97.25 97 PRO A O 1
ATOM 747 N N . LEU A 1 98 ? 0.245 -0.357 -8.050 1.00 96.75 98 LEU A N 1
ATOM 748 C CA . LEU A 1 98 ? 0.326 -1.530 -8.930 1.00 96.75 98 LEU A CA 1
ATOM 749 C C . LEU A 1 98 ? 0.758 -2.773 -8.149 1.00 96.75 98 LEU A C 1
ATOM 751 O O . LEU A 1 98 ? 0.113 -3.812 -8.266 1.00 96.75 98 LEU A O 1
ATOM 755 N N . ASP A 1 99 ? 1.786 -2.640 -7.308 1.00 98.00 99 ASP A N 1
ATOM 756 C CA . ASP A 1 99 ? 2.289 -3.724 -6.453 1.00 98.00 99 ASP A CA 1
ATOM 757 C C . ASP A 1 99 ? 1.191 -4.229 -5.505 1.00 98.00 99 ASP A C 1
ATOM 759 O O . ASP A 1 99 ? 0.959 -5.432 -5.374 1.00 98.00 99 ASP A O 1
ATOM 763 N N . VAL A 1 100 ? 0.450 -3.302 -4.887 1.00 98.00 100 VAL A N 1
ATOM 764 C CA . VAL A 1 100 ? -0.706 -3.624 -4.040 1.00 98.00 100 VAL A CA 1
ATOM 765 C C . VAL A 1 100 ? -1.792 -4.299 -4.857 1.00 98.00 100 VAL A C 1
ATOM 767 O O . VAL A 1 100 ? -2.292 -5.339 -4.444 1.00 98.00 100 VAL A O 1
ATOM 770 N N . HIS A 1 101 ? -2.162 -3.751 -6.013 1.00 95.56 101 HIS A N 1
ATOM 771 C CA . HIS A 1 101 ? -3.217 -4.335 -6.835 1.00 95.56 101 HIS A CA 1
ATOM 772 C C . HIS A 1 101 ? -2.880 -5.773 -7.251 1.00 95.56 101 HIS A C 1
ATOM 774 O O . HIS A 1 101 ? -3.733 -6.656 -7.149 1.00 95.56 101 HIS A O 1
ATOM 780 N N . ALA A 1 102 ? -1.633 -6.032 -7.651 1.00 96.75 102 ALA A N 1
ATOM 781 C CA . ALA A 1 102 ? -1.153 -7.380 -7.926 1.00 96.75 102 ALA A CA 1
ATOM 782 C C . ALA A 1 102 ? -1.237 -8.277 -6.683 1.00 96.75 102 ALA A C 1
ATOM 784 O O . ALA A 1 102 ? -1.740 -9.395 -6.781 1.00 96.75 102 ALA A O 1
ATOM 785 N N . ALA A 1 103 ? -0.863 -7.778 -5.498 1.00 97.94 103 ALA A N 1
ATOM 786 C CA . ALA A 1 103 ? -1.009 -8.522 -4.246 1.00 97.94 103 ALA A CA 1
ATOM 787 C C . ALA A 1 103 ? -2.469 -8.912 -3.961 1.00 97.94 103 ALA A C 1
ATOM 789 O O . ALA A 1 103 ? -2.753 -10.062 -3.632 1.00 97.94 103 ALA A O 1
ATOM 790 N N . LEU A 1 104 ? -3.411 -7.976 -4.108 1.00 96.38 104 LEU A N 1
ATOM 791 C CA . LEU A 1 104 ? -4.831 -8.235 -3.844 1.00 96.38 104 LEU A CA 1
ATOM 792 C C . LEU A 1 104 ? -5.444 -9.191 -4.873 1.00 96.38 104 LEU A C 1
ATOM 794 O O . LEU A 1 104 ? -6.295 -10.004 -4.516 1.00 96.38 104 LEU A O 1
ATOM 798 N N . TRP A 1 105 ? -4.997 -9.117 -6.127 1.00 95.31 105 TRP A N 1
ATOM 799 C CA . TRP A 1 105 ? -5.430 -10.019 -7.191 1.00 95.31 105 TRP A CA 1
ATOM 800 C C . TRP A 1 105 ? -4.893 -11.443 -7.002 1.00 95.31 105 TRP A C 1
ATOM 802 O O . TRP A 1 105 ? -5.650 -12.411 -7.048 1.00 95.31 105 TRP A O 1
ATOM 812 N N . MET A 1 106 ? -3.587 -11.577 -6.766 1.00 96.50 106 MET A N 1
ATOM 813 C CA . MET A 1 106 ? -2.901 -12.870 -6.686 1.00 96.50 106 MET A CA 1
ATOM 814 C C . MET A 1 106 ? -3.132 -13.583 -5.349 1.00 96.50 106 MET A C 1
ATOM 816 O O . MET A 1 106 ? -3.108 -14.813 -5.297 1.00 96.50 106 MET A O 1
ATOM 820 N N . TYR A 1 107 ? -3.377 -12.834 -4.268 1.00 97.12 107 TYR A N 1
ATOM 821 C CA . TYR A 1 107 ? -3.508 -13.367 -2.911 1.00 97.12 107 TYR A CA 1
ATOM 822 C C . TYR A 1 107 ? -4.842 -12.940 -2.272 1.00 97.12 107 TYR A C 1
ATOM 824 O O . TYR A 1 107 ? -4.899 -11.967 -1.514 1.00 97.12 107 TYR A O 1
ATOM 832 N N . PRO A 1 108 ? -5.935 -13.705 -2.479 1.00 95.25 108 PRO A N 1
ATOM 833 C CA . PRO A 1 108 ? -7.257 -13.370 -1.941 1.00 95.25 108 PRO A CA 1
ATOM 834 C C . PRO A 1 108 ? -7.316 -13.231 -0.412 1.00 95.25 108 PRO A C 1
ATOM 836 O O . PRO A 1 108 ? -8.206 -12.566 0.119 1.00 95.25 108 PRO A O 1
ATOM 839 N N . SER A 1 109 ? -6.387 -13.855 0.320 1.00 95.19 109 SER A N 1
ATOM 840 C CA . SER A 1 109 ? -6.244 -13.674 1.770 1.00 95.19 109 SER A CA 1
ATOM 841 C C . SER A 1 109 ? -5.860 -12.239 2.137 1.00 95.19 109 SER A C 1
ATOM 843 O O . SER A 1 109 ? -6.430 -11.690 3.078 1.00 95.19 109 SER A O 1
ATOM 845 N N . ALA A 1 110 ? -4.959 -11.613 1.374 1.00 96.56 110 ALA A N 1
ATOM 846 C CA . ALA A 1 110 ? -4.595 -10.211 1.547 1.00 96.56 110 ALA A CA 1
ATOM 847 C C . ALA A 1 110 ? -5.789 -9.302 1.220 1.00 96.56 110 ALA A C 1
ATOM 849 O O . ALA A 1 110 ? -6.113 -8.412 2.002 1.00 96.56 110 ALA A O 1
ATOM 850 N N . ALA A 1 111 ? -6.520 -9.589 0.136 1.00 94.75 111 ALA A N 1
ATOM 851 C CA . ALA A 1 111 ? -7.713 -8.830 -0.249 1.00 94.75 111 ALA A CA 1
ATOM 852 C C . ALA A 1 111 ? -8.788 -8.783 0.850 1.00 94.75 111 ALA A C 1
ATOM 854 O O . ALA A 1 111 ? -9.322 -7.718 1.145 1.00 94.75 111 ALA A O 1
ATOM 855 N N . ARG A 1 112 ? -9.063 -9.908 1.525 1.00 96.38 112 ARG A N 1
ATOM 856 C CA . ARG A 1 112 ? -10.039 -9.969 2.638 1.00 96.38 112 ARG A CA 1
ATOM 857 C C . ARG A 1 112 ? -9.638 -9.140 3.862 1.00 96.38 112 ARG A C 1
ATOM 859 O O . ARG A 1 112 ? -10.489 -8.810 4.689 1.00 96.38 112 ARG A O 1
ATOM 866 N N . ASN A 1 113 ? -8.350 -8.848 3.987 1.00 97.38 113 ASN A N 1
ATOM 867 C CA . ASN A 1 113 ? -7.760 -8.128 5.103 1.00 97.38 113 ASN A CA 1
ATOM 868 C C . ASN A 1 113 ? -7.664 -6.616 4.848 1.00 97.38 113 ASN A C 1
ATOM 870 O O . ASN A 1 113 ? -7.562 -5.845 5.802 1.00 97.38 113 ASN A O 1
ATOM 874 N N . VAL A 1 114 ? -7.754 -6.162 3.595 1.00 97.12 114 VAL A N 1
ATOM 875 C CA . VAL A 1 114 ? -7.744 -4.731 3.275 1.00 97.12 114 VAL A CA 1
ATOM 876 C C . VAL A 1 114 ? -9.103 -4.098 3.579 1.00 97.12 114 VAL A 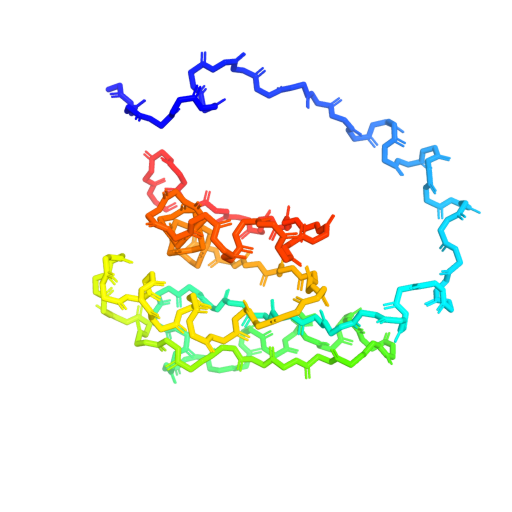C 1
ATOM 878 O O . VAL A 1 114 ? -10.141 -4.544 3.099 1.00 97.12 114 VAL A O 1
ATOM 881 N N . ARG A 1 115 ? -9.096 -3.042 4.400 1.00 94.88 115 ARG A N 1
ATOM 882 C CA . ARG A 1 115 ? -10.291 -2.259 4.770 1.00 94.88 115 ARG A CA 1
ATOM 883 C C . ARG A 1 115 ? -10.497 -1.041 3.891 1.00 94.88 115 ARG A C 1
ATOM 885 O O . ARG A 1 115 ? -11.630 -0.659 3.632 1.00 94.88 115 ARG A O 1
ATOM 892 N N . ALA A 1 116 ? -9.398 -0.462 3.434 1.00 93.00 116 ALA A N 1
ATOM 893 C CA . ALA A 1 116 ? -9.383 0.607 2.459 1.00 93.00 116 ALA A CA 1
ATOM 894 C C . ALA A 1 116 ? -8.063 0.549 1.693 1.00 93.00 116 ALA A C 1
ATOM 896 O O . ALA A 1 116 ? -7.018 0.240 2.273 1.00 93.00 116 ALA A O 1
ATOM 897 N N . PHE A 1 117 ? -8.120 0.863 0.404 1.00 95.25 117 PHE A N 1
ATOM 898 C CA . PHE A 1 117 ? -6.952 1.020 -0.447 1.00 95.25 117 PHE A CA 1
ATOM 899 C C . PHE A 1 117 ? -6.966 2.426 -1.041 1.00 95.25 117 PHE A C 1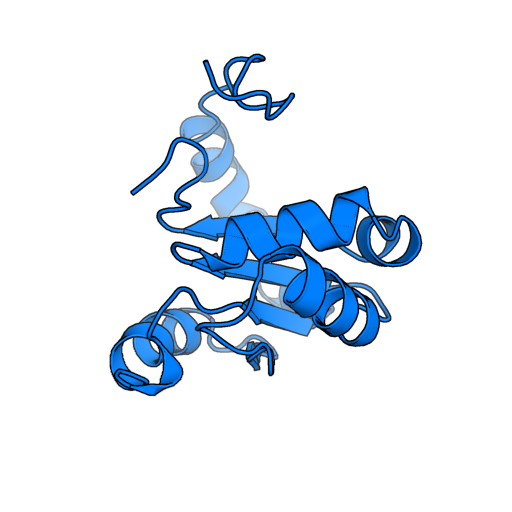
ATOM 901 O O . PHE A 1 117 ? -7.876 2.788 -1.782 1.00 95.25 117 PHE A O 1
ATOM 908 N N . VAL A 1 118 ? -5.961 3.220 -0.683 1.00 93.81 118 VAL A N 1
ATOM 909 C CA . VAL A 1 118 ? -5.779 4.597 -1.136 1.00 93.81 118 VAL A CA 1
ATOM 910 C C . VAL A 1 118 ? -4.583 4.636 -2.074 1.00 93.81 118 VAL A C 1
ATOM 912 O O . VAL A 1 118 ? -3.459 4.330 -1.677 1.00 93.81 118 VAL A O 1
ATOM 915 N N . SER A 1 119 ? -4.828 5.038 -3.317 1.00 94.56 119 SER A N 1
ATOM 916 C CA . SER A 1 119 ? -3.788 5.245 -4.320 1.00 94.56 119 SER A CA 1
ATOM 917 C C . SER A 1 119 ? -3.496 6.733 -4.480 1.00 94.56 119 SER A C 1
ATOM 919 O O . SER A 1 119 ? -4.375 7.513 -4.841 1.00 94.56 119 SER A O 1
ATOM 921 N N . LEU A 1 120 ? -2.245 7.123 -4.258 1.00 91.88 120 LEU A N 1
ATOM 922 C CA . LEU A 1 120 ? -1.743 8.478 -4.441 1.00 91.88 120 LEU A CA 1
ATOM 923 C C . LEU A 1 120 ? -0.897 8.527 -5.715 1.00 91.88 120 LEU A C 1
ATOM 925 O O . LEU A 1 120 ? 0.187 7.951 -5.762 1.00 91.88 120 LEU A O 1
ATOM 929 N N . GLN A 1 121 ? -1.375 9.224 -6.750 1.00 91.06 121 GLN A N 1
ATOM 930 C CA . GLN A 1 121 ? -0.647 9.366 -8.024 1.00 91.06 121 GLN A CA 1
ATOM 931 C C . GLN A 1 121 ? -0.228 8.008 -8.624 1.00 91.06 121 GLN A C 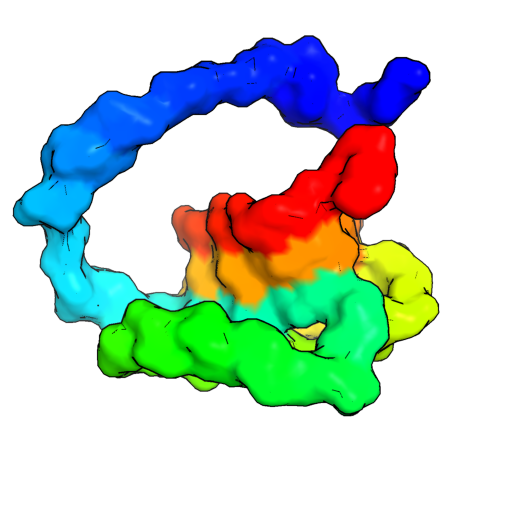1
ATOM 933 O O . GLN A 1 121 ? 0.895 7.851 -9.090 1.00 91.06 121 GLN A O 1
ATOM 938 N N . GLY A 1 122 ? -1.102 7.001 -8.536 1.00 91.12 122 GLY A N 1
ATOM 939 C CA . GLY A 1 122 ? -0.817 5.651 -9.022 1.00 91.12 122 GLY A CA 1
ATOM 940 C C . GLY A 1 122 ? -0.688 5.588 -10.543 1.00 91.12 122 GLY A C 1
ATOM 941 O O . GLY A 1 122 ? -1.561 6.083 -11.256 1.00 91.12 122 GLY A O 1
ATOM 942 N N . CYS A 1 123 ? 0.356 4.928 -11.039 1.00 89.44 123 CYS A N 1
ATOM 943 C CA . CYS A 1 123 ? 0.691 4.858 -12.463 1.00 89.44 123 CYS A CA 1
ATOM 944 C C . CYS A 1 123 ? -0.041 3.736 -13.226 1.00 89.44 123 CYS A C 1
ATOM 946 O O . CYS A 1 123 ? 0.545 2.997 -14.015 1.00 89.44 123 CYS A O 1
ATOM 948 N N . PHE A 1 124 ? -1.348 3.572 -13.004 1.00 85.12 124 PHE A N 1
ATOM 949 C CA . PHE A 1 124 ? -2.104 2.424 -13.528 1.00 85.12 124 PHE A CA 1
ATOM 950 C C . PHE A 1 124 ? -2.201 2.350 -15.063 1.00 85.12 124 PHE A C 1
ATOM 952 O O . PHE A 1 124 ? -2.375 1.269 -15.624 1.00 85.12 124 PHE A O 1
ATOM 959 N N . GLY A 1 125 ? -2.096 3.491 -15.746 1.00 81.38 125 GLY A N 1
ATOM 960 C CA . GLY A 1 125 ? -2.018 3.584 -17.209 1.00 81.38 125 GLY A CA 1
ATOM 961 C C . GLY A 1 125 ? -0.589 3.714 -17.748 1.00 81.38 125 GLY A C 1
ATOM 962 O O . GLY A 1 125 ? -0.418 3.954 -18.942 1.00 81.38 125 GLY A O 1
ATOM 963 N N . GLY A 1 126 ? 0.420 3.585 -16.885 1.00 71.25 1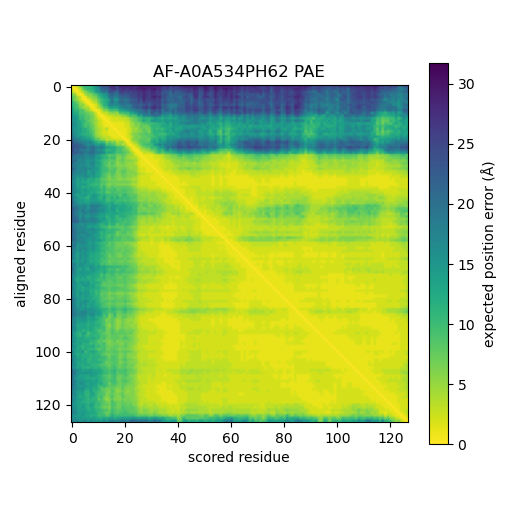26 GLY A N 1
ATOM 964 C CA . GLY A 1 126 ? 1.781 4.050 -17.135 1.00 71.25 126 GLY A CA 1
ATOM 965 C C . GLY A 1 126 ? 2.035 5.464 -16.593 1.00 71.25 126 GLY A C 1
ATOM 966 O O . GLY A 1 126 ? 1.101 6.185 -16.252 1.00 71.25 126 GLY A O 1
ATOM 967 N N . THR A 1 127 ? 3.328 5.798 -16.542 1.00 57.94 127 THR A N 1
ATOM 968 C CA . THR A 1 127 ? 4.014 6.921 -15.866 1.00 57.94 127 THR A CA 1
ATOM 969 C C . THR A 1 127 ? 3.801 7.062 -14.364 1.00 57.94 127 THR A C 1
ATOM 971 O O . THR A 1 127 ? 2.672 7.337 -13.913 1.00 57.94 127 THR A O 1
#

Foldseek 3Di:
DFPPPVVVVPDDPCVVVCVVCVVVDDPVVQQVAEEEEFEAAPCVVVVVVSVVVVVVNPPHNYDYFPADNNDDLQVLLVSLLVVLQAAYAYEYEAQRLSSPVNNVVVPVNSVVNYPYYHYHHYQSVHD

Sequence (127 aa):
MSEVGWLAAGGEDATAQFHELLPVVELEHLKAFEVLTVPGIFTAWYPRYFAAIERGLTPLRVRRSRIDTEGTVEDNAGILAGEIRGPTIVVAQSKGPLDVHAALWMYPSAARNVRAFVSLQGCFGGT

Radius of gyration: 14.61 Å; Cα contacts (8 Å, |Δi|>4): 181; chains: 1; bounding box: 37×29×41 Å

Mean predicted aligned error: 6.97 Å

Secondary structure (DSSP, 8-state):
----TTTTT-----HHHHHHHTTT--HHHHTTSEEEEE--TTTTT-HHHHHHHHHHTTTS-EEE----TTS-HHHHHHHHHHH--SSEEEEEETTHHHHHHHHHHH-HHHHHHEEEEEEES--BTB-

pLDDT: mean 85.87, std 15.61, range [36.34, 98.44]

Solvent-accessible surface area (backbone atoms only — not comparable to full-atom values): 7189 Å² total; per-residue (Å²): 133,72,91,47,77,61,75,73,64,59,76,78,86,51,65,66,61,50,63,69,46,58,87,69,64,57,70,72,68,57,55,78,30,44,33,40,37,32,63,20,62,57,34,84,84,42,55,68,69,58,48,55,60,58,59,70,49,62,92,47,53,72,45,75,60,86,60,58,43,84,54,55,49,70,64,29,9,58,52,48,35,72,68,37,80,47,65,25,32,37,41,18,26,33,48,16,34,55,22,49,50,44,12,38,69,78,31,61,70,25,42,76,18,51,77,44,80,45,64,45,73,46,31,84,87,59,116

Nearest PDB structures (foldseek):
  4tkz-assembly3_F-3  TM=5.039E-01  e=1.436E+00  Streptococcus agalactiae NEM316
  4ru1-assembly3_C  TM=5.421E-01  e=6.687E+00  Acidothermus cellulolyticus 11B
  7yfo-assembly1_C  TM=4.605E-01  e=9.096E+00  Homo sapiens
  7yfr-assembly1_A  TM=4.051E-01  e=7.111E+00  Homo sapiens